Protein AF-A0A528A9T8-F1 (afdb_monomer)

Solvent-accessible surface area (backbone atoms only — not comparable to full-atom values): 4106 Å² total; per-residue (Å²): 138,61,80,76,78,66,75,77,68,58,92,60,73,85,54,82,76,65,87,82,69,71,79,77,94,69,89,80,94,58,79,42,81,38,81,38,77,49,73,71,35,47,53,52,49,48,56,40,43,74,73,70,42,48,68,44,78,45,65,134

Mean predicted aligned error: 7.03 Å

Sequence (60 aa):
MNVSDERTVSLWAATEVAPDAVPLGQSEQVDVVVVGSGIAGLSVAYELVVAGQKVAVLDR

Radius of gyration: 17.32 Å; Cα contacts (8 Å, |Δi|>4): 46; chains: 1; bounding box: 24×25×51 Å

Structure (mmCIF, N/CA/C/O backbone):
data_AF-A0A528A9T8-F1
#
_entry.id   AF-A0A528A9T8-F1
#
loop_
_atom_site.group_PDB
_atom_site.id
_atom_site.type_symbol
_atom_site.label_atom_id
_atom_site.label_alt_id
_atom_site.label_comp_id
_atom_site.label_asym_id
_atom_site.label_entity_id
_atom_site.label_seq_id
_atom_site.pdbx_PDB_ins_code
_atom_site.Cartn_x
_atom_site.Cartn_y
_atom_site.Cartn_z
_atom_site.occupancy
_atom_site.B_iso_or_equiv
_atom_site.auth_seq_id
_atom_site.auth_comp_id
_atom_site.auth_asym_id
_atom_site.auth_atom_id
_atom_site.pdbx_PDB_model_num
ATOM 1 N N . MET A 1 1 ? 6.347 -0.314 -42.011 1.00 52.47 1 MET A N 1
ATOM 2 C CA . MET A 1 1 ? 6.585 -0.109 -40.571 1.00 52.47 1 MET A CA 1
ATOM 3 C C . MET A 1 1 ? 6.175 1.321 -40.286 1.00 52.47 1 MET A C 1
ATOM 5 O O . MET A 1 1 ? 6.822 2.224 -40.803 1.00 52.47 1 MET A O 1
ATOM 9 N N . ASN A 1 2 ? 5.009 1.532 -39.675 1.00 52.81 2 ASN A N 1
ATOM 10 C CA . ASN A 1 2 ? 4.484 2.878 -39.457 1.00 52.81 2 ASN A CA 1
ATOM 11 C C . ASN A 1 2 ? 4.919 3.373 -38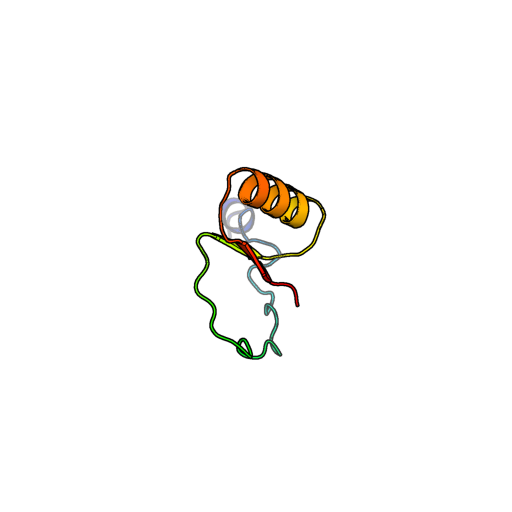.079 1.00 52.81 2 ASN A C 1
ATOM 13 O O . ASN A 1 2 ? 4.753 2.680 -37.084 1.00 52.81 2 ASN A O 1
ATOM 17 N N . VAL A 1 3 ? 5.404 4.614 -38.023 1.00 56.38 3 VAL A N 1
ATOM 18 C CA . VAL A 1 3 ? 5.860 5.319 -36.805 1.00 56.38 3 VAL A CA 1
ATOM 19 C C . VAL A 1 3 ? 4.749 5.437 -35.737 1.00 56.38 3 VAL A C 1
ATOM 21 O O . VAL A 1 3 ? 5.002 5.774 -34.583 1.00 56.38 3 VAL A O 1
ATOM 24 N N . SER A 1 4 ? 3.496 5.173 -36.111 1.00 60.28 4 SER A N 1
ATOM 25 C CA . SER A 1 4 ? 2.330 5.113 -35.224 1.00 60.28 4 SER A CA 1
ATOM 26 C C . SER A 1 4 ? 2.294 3.851 -34.354 1.00 60.28 4 SER A C 1
ATOM 28 O O . SER A 1 4 ? 1.798 3.924 -33.234 1.00 60.28 4 SER A O 1
ATOM 30 N N . ASP A 1 5 ? 2.839 2.730 -34.838 1.00 56.75 5 ASP A N 1
ATOM 31 C CA . ASP A 1 5 ? 2.771 1.426 -34.157 1.00 56.75 5 ASP A CA 1
ATOM 32 C C . ASP A 1 5 ? 3.799 1.309 -33.011 1.00 56.75 5 ASP A C 1
ATOM 34 O O . ASP A 1 5 ? 3.672 0.460 -32.135 1.00 56.75 5 ASP A O 1
ATOM 38 N N . GLU A 1 6 ? 4.804 2.192 -32.975 1.00 58.03 6 GLU A N 1
ATOM 39 C CA . GLU A 1 6 ? 5.936 2.139 -32.032 1.00 58.03 6 GLU A CA 1
ATOM 40 C C . GLU A 1 6 ? 5.818 3.136 -30.859 1.00 58.03 6 GLU A C 1
ATOM 42 O O . GLU A 1 6 ? 6.600 3.080 -29.913 1.00 58.03 6 GLU A O 1
ATOM 47 N N . ARG A 1 7 ? 4.839 4.055 -30.870 1.00 60.88 7 ARG A N 1
ATOM 48 C CA . ARG A 1 7 ? 4.753 5.159 -29.885 1.00 60.88 7 ARG A CA 1
ATOM 49 C C . ARG A 1 7 ? 4.067 4.821 -28.560 1.00 60.88 7 ARG A C 1
ATOM 51 O O . ARG A 1 7 ? 4.092 5.646 -27.651 1.00 60.88 7 ARG A O 1
ATOM 58 N N . THR A 1 8 ? 3.459 3.645 -28.428 1.00 75.12 8 THR A N 1
ATOM 59 C CA . THR A 1 8 ? 2.699 3.261 -27.219 1.00 75.12 8 THR A CA 1
ATOM 60 C C . THR A 1 8 ? 3.255 2.005 -26.550 1.00 75.12 8 THR A C 1
ATOM 62 O O . THR A 1 8 ? 2.616 1.423 -25.678 1.00 75.12 8 THR A O 1
ATOM 65 N N . VAL A 1 9 ? 4.461 1.570 -26.920 1.00 75.50 9 VAL A N 1
ATOM 66 C CA . VAL A 1 9 ? 5.097 0.447 -26.229 1.00 75.50 9 VAL A CA 1
ATOM 67 C C . VAL A 1 9 ? 5.703 0.964 -24.927 1.00 75.50 9 VAL A C 1
ATOM 69 O O . VAL A 1 9 ? 6.593 1.813 -24.933 1.00 75.50 9 VAL A O 1
ATOM 72 N N . SER A 1 10 ? 5.185 0.474 -23.797 1.00 80.81 10 SER A N 1
ATOM 73 C CA . SER A 1 10 ? 5.736 0.789 -22.478 1.00 80.81 10 SER A CA 1
ATOM 74 C C . SER A 1 10 ? 7.202 0.371 -22.420 1.00 80.81 10 SER A C 1
ATOM 76 O O . SER A 1 10 ? 7.539 -0.754 -22.786 1.00 80.81 10 SER A O 1
ATOM 78 N N . LEU A 1 11 ? 8.060 1.239 -21.882 1.00 82.75 11 LEU A N 1
ATOM 79 C CA . LEU A 1 11 ? 9.459 0.899 -21.597 1.00 82.75 11 LEU A CA 1
ATOM 80 C C . LEU A 1 11 ? 9.581 -0.323 -20.672 1.00 82.75 11 LEU A C 1
ATOM 82 O O . LEU A 1 11 ? 10.583 -1.026 -20.711 1.00 82.75 11 LEU A O 1
ATOM 86 N N . TRP A 1 12 ? 8.535 -0.594 -19.890 1.00 83.19 12 TRP A N 1
ATOM 87 C CA . TRP A 1 12 ? 8.453 -1.714 -18.958 1.00 83.19 12 TRP A CA 1
ATOM 88 C C . TRP A 1 12 ? 7.853 -2.981 -19.573 1.00 83.19 12 TRP A C 1
ATOM 90 O O . TRP A 1 12 ? 7.809 -4.010 -18.911 1.00 83.19 12 TRP A O 1
ATOM 100 N N . ALA A 1 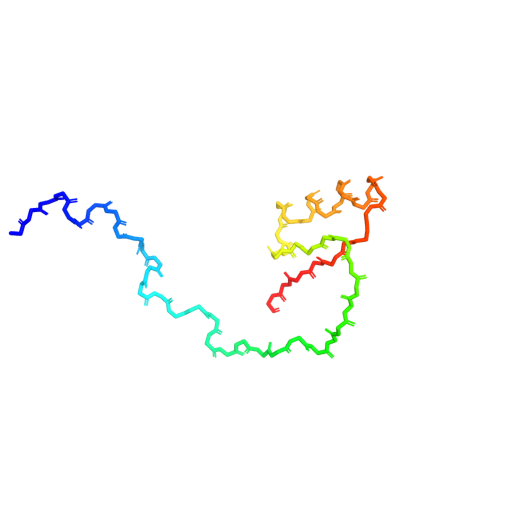13 ? 7.369 -2.935 -20.821 1.00 84.94 13 ALA A N 1
ATOM 101 C CA . ALA A 1 13 ? 6.648 -4.054 -21.436 1.00 84.94 13 ALA A CA 1
ATOM 102 C C . ALA A 1 13 ? 7.506 -5.322 -21.569 1.00 84.94 13 ALA A C 1
ATOM 104 O O . ALA A 1 13 ? 6.980 -6.426 -21.487 1.00 84.94 13 ALA A O 1
ATOM 105 N N . ALA A 1 14 ? 8.816 -5.16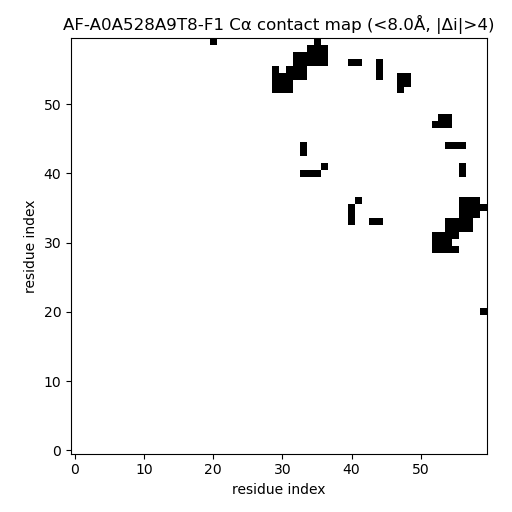1 -21.771 1.00 86.19 14 ALA A N 1
ATOM 106 C CA . ALA A 1 14 ? 9.772 -6.264 -21.855 1.00 86.19 14 ALA A CA 1
ATOM 107 C C . ALA A 1 14 ? 10.523 -6.509 -20.533 1.00 86.19 14 ALA A C 1
ATOM 109 O O . ALA A 1 14 ? 11.457 -7.307 -20.499 1.00 86.19 14 ALA A O 1
ATOM 110 N N . THR A 1 15 ? 10.173 -5.799 -19.458 1.00 88.94 15 THR A N 1
ATOM 111 C CA . THR A 1 15 ? 10.869 -5.913 -18.176 1.00 88.94 15 THR A CA 1
ATOM 112 C C . THR A 1 15 ? 10.288 -7.061 -17.367 1.00 88.94 15 THR A C 1
ATOM 114 O O . THR A 1 15 ? 9.102 -7.071 -17.047 1.00 88.94 15 THR A O 1
ATOM 117 N N . GLU A 1 16 ? 11.144 -8.006 -16.990 1.00 88.25 16 GLU A N 1
ATOM 118 C CA . GLU A 1 16 ? 10.803 -9.030 -16.009 1.00 88.25 16 GLU A CA 1
ATOM 119 C C . GLU A 1 16 ? 10.663 -8.370 -14.629 1.00 88.25 16 GLU A C 1
ATOM 121 O O . GLU A 1 16 ? 11.607 -7.775 -14.104 1.00 88.25 16 GLU A O 1
ATOM 126 N N . VAL A 1 17 ? 9.454 -8.403 -14.065 1.00 83.94 17 VAL A N 1
ATOM 127 C CA . VAL A 1 17 ? 9.148 -7.742 -12.790 1.00 83.94 17 VAL A CA 1
ATOM 128 C C . VAL A 1 17 ? 9.326 -8.738 -11.654 1.00 83.94 17 VAL A C 1
ATOM 130 O O . VAL A 1 17 ? 8.608 -9.730 -11.594 1.00 83.94 17 VAL A O 1
ATOM 133 N N . ALA A 1 18 ? 10.251 -8.426 -10.741 1.00 84.19 18 ALA A N 1
ATOM 134 C CA . ALA A 1 18 ? 10.519 -9.185 -9.519 1.00 84.19 18 ALA A CA 1
ATOM 135 C C . ALA A 1 18 ? 10.649 -10.710 -9.757 1.00 84.19 18 ALA A C 1
ATOM 137 O O . ALA A 1 18 ? 9.869 -11.484 -9.201 1.00 84.19 18 ALA A O 1
ATOM 138 N N . PRO A 1 19 ? 11.633 -11.152 -10.568 1.00 88.38 19 PRO A N 1
ATOM 139 C CA . PRO A 1 19 ? 11.787 -12.565 -10.937 1.00 88.38 19 PRO A CA 1
ATOM 140 C C . PRO A 1 19 ? 12.013 -13.488 -9.729 1.00 88.38 19 PRO A C 1
ATOM 142 O O . PRO A 1 19 ? 11.647 -14.658 -9.774 1.00 88.38 19 PRO A O 1
ATOM 145 N N . ASP A 1 20 ? 12.548 -12.944 -8.63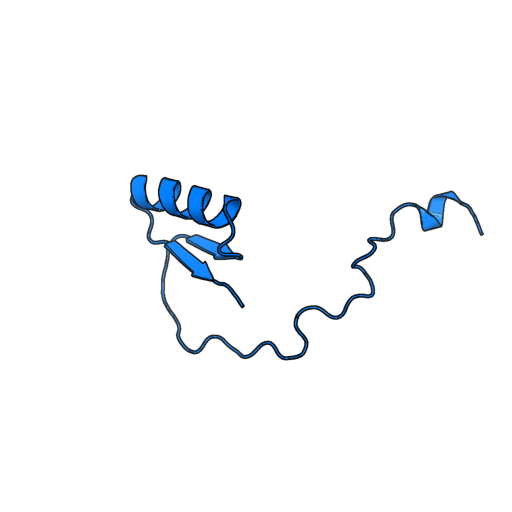2 1.00 90.25 20 ASP A N 1
ATOM 146 C CA . ASP A 1 20 ? 12.824 -13.667 -7.387 1.00 90.25 20 ASP A CA 1
ATOM 147 C C . ASP A 1 20 ? 11.761 -13.432 -6.298 1.00 90.25 20 ASP A C 1
ATOM 149 O O . ASP A 1 20 ? 11.998 -13.715 -5.121 1.00 90.25 20 ASP A O 1
ATOM 153 N N . ALA A 1 21 ? 10.598 -12.870 -6.648 1.00 87.94 21 ALA A N 1
ATOM 154 C CA . ALA A 1 21 ? 9.536 -12.624 -5.679 1.00 87.94 21 ALA A CA 1
ATOM 155 C C . ALA A 1 21 ? 9.070 -13.938 -5.039 1.00 87.94 21 ALA A C 1
ATOM 157 O O . ALA A 1 21 ? 8.621 -14.867 -5.715 1.00 87.94 21 ALA A O 1
ATOM 158 N N . VAL A 1 22 ? 9.137 -13.996 -3.710 1.00 89.94 22 VAL A N 1
ATOM 159 C CA . VAL A 1 22 ? 8.628 -15.128 -2.935 1.00 89.94 22 VAL A CA 1
ATOM 160 C C . VAL A 1 22 ? 7.153 -14.922 -2.580 1.00 89.94 22 VAL A C 1
ATOM 162 O O . VAL A 1 22 ? 6.700 -13.781 -2.451 1.00 89.94 22 VAL A O 1
ATOM 165 N N . PRO A 1 23 ? 6.378 -16.006 -2.388 1.00 90.06 23 PRO A N 1
ATOM 166 C CA . PRO A 1 23 ? 5.027 -15.897 -1.855 1.00 90.06 23 PRO A CA 1
ATOM 167 C C . PRO A 1 23 ? 5.010 -15.178 -0.503 1.00 90.06 23 PRO A C 1
ATOM 169 O O . PRO A 1 23 ? 5.954 -15.280 0.282 1.00 90.06 23 PRO A O 1
ATOM 172 N N . LEU A 1 24 ? 3.900 -14.503 -0.200 1.00 90.19 24 LEU A N 1
ATOM 173 C CA . LEU A 1 24 ? 3.700 -13.896 1.113 1.00 90.19 24 LEU A CA 1
ATOM 174 C C . LEU A 1 24 ? 3.778 -14.968 2.209 1.00 90.19 24 LEU A C 1
ATOM 176 O O . LEU A 1 24 ? 3.119 -16.004 2.129 1.00 90.19 24 LEU A O 1
ATOM 180 N N . GLY A 1 25 ? 4.564 -14.694 3.253 1.00 90.56 25 GLY A N 1
ATOM 181 C CA . GLY A 1 25 ? 4.752 -15.615 4.380 1.00 90.56 25 GLY A CA 1
ATOM 182 C C . GLY A 1 25 ? 3.543 -15.724 5.312 1.00 90.56 25 GLY A C 1
ATOM 183 O O . GLY A 1 25 ? 3.520 -16.577 6.196 1.00 90.56 25 GLY A O 1
ATOM 184 N N . GLN A 1 26 ? 2.539 -14.869 5.125 1.00 89.56 26 GLN A N 1
ATOM 185 C CA . GLN A 1 26 ? 1.341 -14.824 5.947 1.00 89.56 26 GLN A CA 1
ATOM 186 C C . GLN A 1 26 ? 0.114 -14.446 5.122 1.00 89.56 26 GLN A C 1
ATOM 188 O O . GLN A 1 26 ? 0.210 -13.759 4.105 1.00 89.56 26 GLN A O 1
ATOM 193 N N . SER A 1 27 ? -1.045 -14.889 5.600 1.00 91.38 27 SER A N 1
ATOM 194 C CA . SER A 1 27 ? -2.350 -14.534 5.055 1.00 91.38 27 SER A CA 1
ATOM 195 C C . SER A 1 27 ? -3.107 -13.735 6.105 1.00 91.38 27 SER A C 1
ATOM 197 O O . SER A 1 27 ? -3.486 -14.283 7.139 1.00 91.38 27 SER A O 1
ATOM 199 N N . GLU A 1 28 ? -3.363 -12.463 5.824 1.00 93.00 28 GLU A N 1
ATOM 200 C CA . GLU A 1 28 ? -4.159 -11.588 6.684 1.00 93.00 28 GLU A CA 1
ATOM 201 C C . GLU A 1 28 ? -5.399 -11.081 5.946 1.00 93.00 28 GLU A C 1
ATOM 203 O O . GLU A 1 28 ? -5.36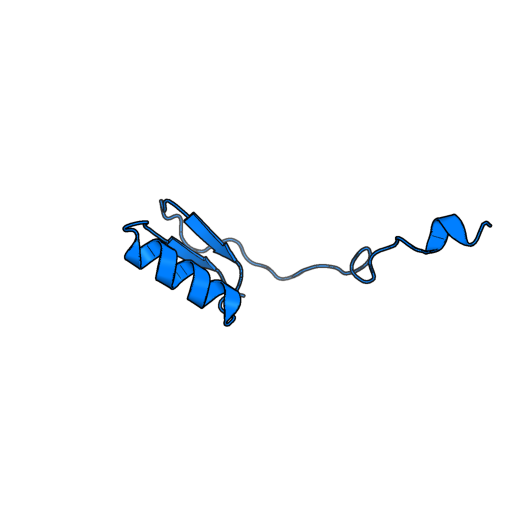9 -10.840 4.740 1.00 93.00 28 GLU A O 1
ATOM 208 N N . GLN A 1 29 ? -6.501 -10.921 6.681 1.00 96.38 29 GLN A N 1
ATOM 209 C CA . GLN A 1 29 ? -7.705 -10.263 6.180 1.00 96.38 29 GLN A CA 1
ATOM 210 C C . GLN A 1 29 ? -7.677 -8.790 6.569 1.00 96.38 29 GLN A C 1
ATOM 212 O O . GLN A 1 29 ? -7.745 -8.439 7.748 1.00 96.38 29 GLN A O 1
ATOM 217 N N . VAL A 1 30 ? -7.605 -7.947 5.548 1.00 97.50 30 VAL A N 1
ATOM 218 C CA . VAL A 1 30 ? -7.626 -6.490 5.645 1.00 97.50 30 VAL A CA 1
ATOM 219 C C . VAL A 1 30 ? -8.661 -5.938 4.676 1.00 97.50 30 VAL A C 1
ATOM 221 O O . VAL A 1 30 ? -9.037 -6.611 3.716 1.00 97.50 30 VAL A O 1
ATOM 224 N N . ASP A 1 31 ? -9.109 -4.714 4.924 1.00 98.19 31 ASP A N 1
ATOM 225 C CA . ASP A 1 31 ? -10.073 -4.040 4.059 1.00 98.19 31 ASP A CA 1
ATOM 226 C C . ASP A 1 31 ? -9.380 -3.516 2.790 1.00 98.19 31 ASP A C 1
ATOM 228 O O . ASP A 1 31 ? -9.951 -3.556 1.700 1.00 98.19 31 ASP A O 1
ATOM 232 N N . VAL A 1 32 ? -8.123 -3.061 2.919 1.00 98.19 32 VAL A N 1
ATOM 233 C CA . VAL A 1 32 ? -7.318 -2.528 1.808 1.00 98.19 32 VAL A CA 1
ATOM 234 C C . VAL A 1 32 ? -5.868 -3.015 1.875 1.00 98.19 32 VAL A C 1
ATOM 236 O O . VAL A 1 32 ? -5.249 -3.043 2.938 1.00 98.19 32 VAL A O 1
ATOM 239 N N . VAL A 1 33 ? -5.296 -3.342 0.714 1.00 97.69 33 VAL A N 1
ATOM 240 C CA . VAL A 1 33 ? -3.857 -3.590 0.541 1.00 97.69 33 VAL A CA 1
ATOM 241 C C . VAL A 1 33 ? -3.242 -2.455 -0.275 1.00 97.69 33 VAL A C 1
ATOM 243 O O . VAL A 1 33 ? -3.721 -2.143 -1.364 1.00 97.69 33 VAL A O 1
ATOM 246 N N . VAL A 1 34 ? -2.162 -1.859 0.229 1.00 97.94 34 VAL A N 1
ATOM 247 C CA . VAL A 1 34 ? -1.358 -0.850 -0.473 1.00 97.94 34 VAL A CA 1
ATOM 248 C C . VAL A 1 34 ? -0.031 -1.474 -0.897 1.00 97.94 34 VAL A C 1
ATOM 250 O O . VAL A 1 34 ? 0.695 -2.008 -0.063 1.00 97.94 34 VAL A O 1
ATOM 253 N N . VAL A 1 35 ? 0.305 -1.402 -2.186 1.00 96.00 35 VAL A N 1
ATOM 254 C CA . VAL A 1 35 ? 1.574 -1.925 -2.720 1.00 96.00 35 VAL A CA 1
ATOM 255 C C . VAL A 1 35 ? 2.575 -0.779 -2.890 1.00 96.00 35 VAL A C 1
ATOM 257 O O . VAL A 1 35 ? 2.342 0.147 -3.666 1.00 96.00 35 VAL A O 1
ATOM 260 N N . GLY A 1 36 ? 3.694 -0.866 -2.171 1.00 95.69 36 GLY A N 1
ATOM 261 C CA . GLY A 1 36 ? 4.778 0.111 -2.101 1.00 95.69 36 GLY A CA 1
ATOM 262 C C . GLY A 1 36 ? 4.715 0.980 -0.840 1.00 95.69 36 GLY A C 1
ATOM 263 O O . GLY A 1 36 ? 3.736 1.686 -0.615 1.00 95.69 36 GLY A O 1
ATOM 264 N N . SER A 1 37 ? 5.796 1.000 -0.050 1.00 96.94 37 SER A N 1
ATOM 265 C CA . SER A 1 37 ? 5.921 1.814 1.177 1.00 96.94 37 SER A CA 1
ATOM 266 C C . SER A 1 37 ? 6.574 3.186 0.946 1.00 96.94 37 SER A C 1
ATOM 268 O O . SER A 1 37 ? 7.058 3.842 1.868 1.00 96.94 37 SER A O 1
ATOM 270 N N . GLY A 1 38 ? 6.578 3.657 -0.304 1.00 97.62 38 GLY A N 1
ATOM 271 C CA . GLY A 1 38 ? 6.978 5.025 -0.631 1.00 97.62 38 GLY A CA 1
ATOM 272 C C . GLY A 1 38 ? 6.001 6.067 -0.076 1.00 97.62 38 GLY A C 1
ATOM 273 O O . GLY A 1 38 ? 4.934 5.734 0.440 1.00 97.62 38 GLY A O 1
ATOM 274 N N . ILE A 1 39 ? 6.332 7.352 -0.243 1.00 98.19 39 ILE A N 1
ATOM 275 C CA . ILE A 1 39 ? 5.540 8.462 0.316 1.00 98.19 39 ILE A CA 1
ATOM 276 C C . ILE A 1 39 ? 4.059 8.391 -0.073 1.00 98.19 39 ILE A C 1
ATOM 278 O O . ILE A 1 39 ? 3.198 8.522 0.785 1.00 98.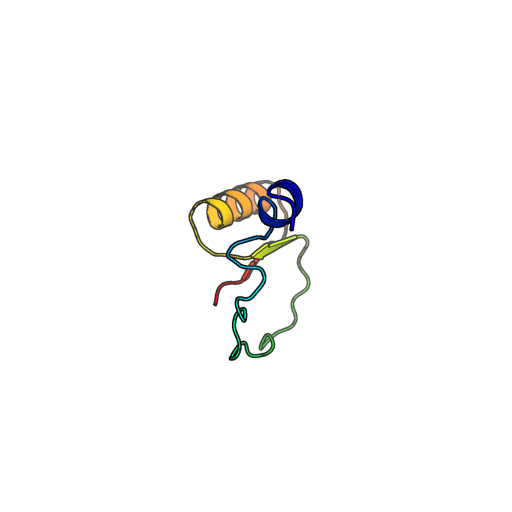19 39 ILE A O 1
ATOM 282 N N . ALA A 1 40 ? 3.757 8.094 -1.338 1.00 98.31 40 ALA A N 1
ATOM 283 C CA . ALA A 1 40 ? 2.378 7.974 -1.798 1.00 98.31 40 ALA A CA 1
ATOM 284 C C . ALA A 1 40 ? 1.642 6.813 -1.112 1.00 98.31 40 ALA A C 1
ATOM 286 O O . ALA A 1 40 ? 0.513 6.985 -0.661 1.00 98.31 40 ALA A O 1
ATOM 287 N N . GLY A 1 41 ? 2.290 5.651 -0.992 1.00 98.50 41 GLY A N 1
ATOM 288 C CA . GLY A 1 41 ? 1.693 4.475 -0.364 1.00 98.50 41 GLY A CA 1
ATOM 289 C C . GLY A 1 41 ? 1.433 4.686 1.124 1.00 98.50 41 GLY A C 1
ATOM 290 O O . GLY A 1 41 ? 0.331 4.423 1.597 1.00 98.50 41 GLY A O 1
ATOM 291 N N . LEU A 1 42 ? 2.401 5.2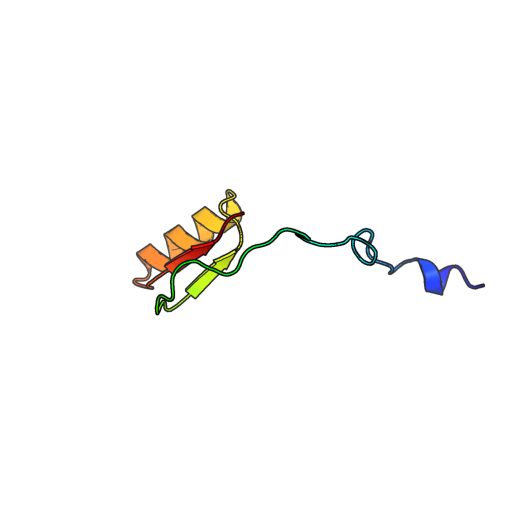44 1.854 1.00 98.56 42 LEU A N 1
ATOM 292 C CA . LEU A 1 42 ? 2.234 5.527 3.280 1.00 98.56 42 LEU A CA 1
ATOM 293 C C . LEU A 1 42 ? 1.218 6.638 3.546 1.00 98.56 42 LEU A C 1
ATOM 295 O O . LEU A 1 42 ? 0.451 6.524 4.496 1.00 98.56 42 LEU A O 1
ATOM 299 N N . SER A 1 43 ? 1.157 7.676 2.707 1.00 98.75 43 SER A N 1
ATOM 300 C CA . SER A 1 43 ? 0.108 8.694 2.812 1.00 98.75 43 SER A CA 1
ATOM 301 C C . SER A 1 43 ? -1.282 8.093 2.605 1.00 98.75 43 SER A C 1
ATOM 303 O O . SER A 1 43 ? -2.181 8.360 3.394 1.00 98.75 43 SER A O 1
ATOM 305 N N . VAL A 1 44 ? -1.458 7.231 1.598 1.00 98.62 44 VAL A N 1
ATOM 306 C CA . VAL A 1 44 ? -2.734 6.535 1.368 1.00 98.62 44 VAL A CA 1
ATOM 307 C C . VAL A 1 44 ? -3.081 5.616 2.539 1.00 98.62 44 VAL A C 1
ATOM 309 O O . VAL A 1 44 ? -4.204 5.657 3.035 1.00 98.62 44 VAL A O 1
ATOM 312 N N . ALA A 1 45 ? -2.124 4.814 3.013 1.00 98.69 45 ALA A N 1
ATOM 313 C CA . ALA A 1 45 ? -2.338 3.914 4.140 1.00 98.69 45 ALA A CA 1
ATOM 314 C C . ALA A 1 45 ? -2.722 4.681 5.412 1.00 98.69 45 ALA A C 1
ATOM 316 O O . ALA A 1 45 ? -3.650 4.279 6.108 1.00 98.69 45 ALA A O 1
ATOM 317 N N . TYR A 1 46 ? -2.054 5.805 5.683 1.00 98.69 46 TYR A N 1
ATOM 318 C CA . TYR A 1 46 ? -2.355 6.671 6.818 1.00 98.69 46 TYR A CA 1
ATOM 319 C C . TYR A 1 46 ? -3.796 7.186 6.773 1.00 98.69 46 TYR A C 1
ATOM 321 O O . TYR A 1 46 ? -4.539 6.980 7.730 1.00 98.69 46 TYR A O 1
ATOM 329 N N . GLU A 1 47 ? -4.220 7.789 5.660 1.00 98.75 47 GLU A N 1
ATOM 330 C CA . GLU A 1 47 ? -5.581 8.330 5.534 1.00 98.75 47 GLU A CA 1
ATOM 331 C C . GLU A 1 47 ? -6.652 7.231 5.651 1.00 98.75 47 GLU A C 1
ATOM 333 O O . GLU A 1 47 ? -7.686 7.424 6.291 1.00 98.75 47 GLU A O 1
ATOM 338 N N . LEU A 1 48 ? -6.393 6.041 5.100 1.00 98.69 48 LEU A N 1
ATOM 339 C CA . LEU A 1 48 ? -7.299 4.894 5.212 1.00 98.69 48 LEU A CA 1
ATOM 340 C C . LEU A 1 48 ? -7.408 4.369 6.649 1.00 98.69 48 LEU A C 1
ATOM 342 O O . LEU A 1 48 ? -8.509 4.068 7.112 1.00 98.69 48 LEU A O 1
ATOM 346 N N . VAL A 1 49 ? -6.290 4.296 7.372 1.00 98.56 49 VAL A N 1
ATOM 347 C CA . VAL A 1 49 ? -6.284 3.914 8.791 1.00 98.56 49 VAL A CA 1
ATOM 348 C C . VAL A 1 49 ? -7.022 4.955 9.634 1.00 98.56 49 VAL A C 1
ATOM 350 O O . VAL A 1 49 ? -7.822 4.584 10.491 1.00 98.56 49 VAL A O 1
ATOM 353 N N . VAL A 1 50 ? -6.821 6.250 9.369 1.00 98.69 50 VAL A N 1
ATOM 354 C CA . VAL A 1 50 ? -7.571 7.340 10.023 1.00 98.69 50 VAL A CA 1
ATOM 355 C C . VAL A 1 50 ? -9.077 7.218 9.757 1.00 98.69 50 VAL A C 1
ATOM 357 O O . VAL A 1 50 ? -9.880 7.459 10.657 1.00 98.69 50 VAL A O 1
ATOM 360 N N . ALA A 1 51 ? -9.472 6.766 8.566 1.00 98.62 51 ALA A N 1
ATOM 361 C CA . ALA A 1 51 ? -10.858 6.453 8.215 1.00 98.62 51 ALA A CA 1
ATOM 362 C C . ALA A 1 51 ? -11.374 5.111 8.788 1.00 98.62 51 ALA A C 1
ATOM 364 O O . ALA A 1 51 ? -12.485 4.683 8.464 1.00 98.62 51 ALA A O 1
ATOM 365 N N . GLY A 1 52 ? -10.590 4.437 9.634 1.00 98.56 52 GLY A N 1
ATOM 366 C CA . GLY A 1 52 ? -10.975 3.211 10.333 1.00 98.56 52 GLY A CA 1
ATOM 367 C C . GLY A 1 52 ? -10.837 1.926 9.517 1.00 98.56 52 GLY A C 1
ATOM 368 O O . GLY A 1 52 ? -11.361 0.897 9.937 1.00 98.56 52 GLY A O 1
ATOM 369 N N . GLN A 1 53 ? -10.157 1.963 8.369 1.00 98.69 53 GLN A N 1
ATOM 370 C CA . GLN A 1 53 ? -9.900 0.767 7.565 1.00 98.69 53 GLN A CA 1
ATOM 371 C C . GLN A 1 53 ? -8.724 -0.032 8.136 1.00 98.69 53 GLN A C 1
ATOM 373 O O . GLN A 1 53 ? -7.714 0.535 8.564 1.00 98.69 53 GLN A O 1
ATOM 378 N N . LYS A 1 54 ? -8.810 -1.362 8.084 1.00 98.44 54 LYS A N 1
ATOM 379 C CA . LYS A 1 54 ? -7.654 -2.244 8.268 1.00 98.44 54 LYS A CA 1
ATOM 380 C C . LYS A 1 54 ? -6.845 -2.245 6.982 1.00 98.44 54 LYS A C 1
ATOM 382 O O . LYS A 1 54 ? -7.351 -2.646 5.934 1.00 98.44 54 LYS A O 1
ATOM 387 N N . VAL A 1 55 ? -5.591 -1.813 7.066 1.00 98.38 55 VAL A N 1
ATOM 388 C CA . VAL A 1 55 ? -4.712 -1.674 5.903 1.00 98.38 55 VAL A CA 1
ATOM 389 C C . VAL A 1 55 ? -3.467 -2.528 6.084 1.00 98.38 55 VAL A C 1
ATOM 391 O O . VAL A 1 55 ? -2.805 -2.434 7.115 1.00 98.38 55 VAL A O 1
ATOM 394 N N . ALA A 1 56 ? -3.120 -3.312 5.063 1.00 97.38 56 ALA A N 1
ATOM 395 C CA . ALA A 1 56 ? -1.791 -3.904 4.933 1.00 97.38 56 ALA A CA 1
ATOM 396 C C . ALA A 1 56 ? -0.982 -3.130 3.889 1.00 97.38 56 ALA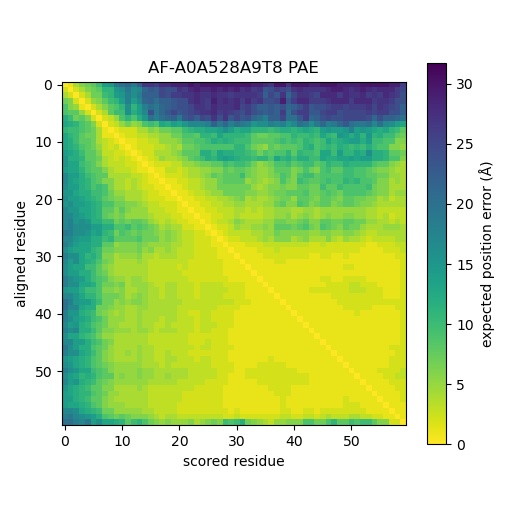 A C 1
ATOM 398 O O . ALA A 1 56 ? -1.490 -2.827 2.809 1.00 97.38 56 ALA A O 1
ATOM 399 N N . VAL A 1 57 ? 0.284 -2.840 4.187 1.00 97.00 57 VAL A N 1
ATOM 400 C CA . VAL A 1 57 ? 1.233 -2.289 3.211 1.00 97.00 57 VAL A CA 1
ATOM 401 C C . VAL A 1 57 ? 2.221 -3.385 2.841 1.00 97.00 57 VAL A C 1
ATOM 403 O O . VAL A 1 57 ? 2.857 -3.961 3.720 1.00 97.00 57 VAL A O 1
ATOM 406 N N . LEU A 1 58 ? 2.338 -3.674 1.549 1.00 94.69 58 LEU A N 1
ATOM 407 C CA . LEU A 1 58 ? 3.300 -4.626 1.005 1.00 94.69 58 LEU A CA 1
ATOM 408 C C . LEU A 1 58 ? 4.444 -3.857 0.351 1.00 94.69 58 LEU A C 1
ATOM 410 O O . LEU A 1 58 ? 4.208 -3.00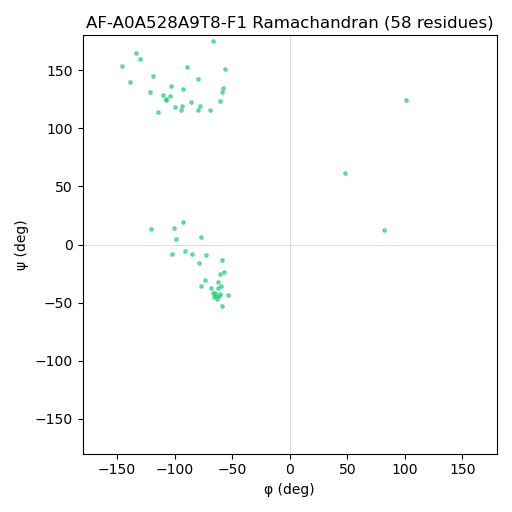7 -0.504 1.00 94.69 58 LEU A O 1
ATOM 414 N N . ASP A 1 59 ? 5.676 -4.174 0.721 1.00 91.12 59 ASP A N 1
ATOM 415 C CA . ASP A 1 59 ? 6.876 -3.753 -0.003 1.00 91.12 59 ASP A CA 1
ATOM 416 C C . ASP A 1 59 ? 7.803 -4.963 -0.175 1.00 91.12 59 ASP A C 1
ATOM 418 O O . ASP A 1 59 ? 7.571 -6.003 0.442 1.00 91.12 59 ASP A O 1
ATOM 422 N N . ARG A 1 60 ? 8.778 -4.816 -1.071 1.00 83.62 60 ARG A N 1
ATOM 423 C CA . ARG A 1 60 ? 9.692 -5.851 -1.567 1.00 83.62 60 ARG A CA 1
ATOM 424 C C . ARG A 1 60 ? 10.393 -6.665 -0.476 1.00 83.62 60 ARG A C 1
ATOM 426 O O . ARG A 1 60 ? 10.838 -6.063 0.528 1.00 83.62 60 ARG A O 1
#

Foldseek 3Di:
DDPVVPPPDDPCNPPDPPPPDDPDPDDDDWPEEFEDPPPVSVVVQVVCVVVVTGYHYDYD

pLDDT: mean 88.74, std 13.15, range [52.47, 98.75]

Secondary structure (DSSP, 8-state):
--TTSSTT--TTTT----TTPPPPS-----SEEEE--SHHHHHHHHHHHHTT--EEEE--

Nearest PDB structures (foldseek):
  6aqj-assembly1_A  TM=9.227E-01  e=1.152E+00  Staphylococcus aureus RF122
  1m32-assembly3_E  TM=7.843E-01  e=7.585E-01  Salmonella enterica subsp. enterica serovar Typhimurium
  1vjo-assembly1_A-2  TM=8.544E-01  e=1.750E+00  Nostoc sp. PCC 7120 = FACHB-418
  3ffr-assembly1_A-2  TM=8.007E-01  e=7.055E+00  Cytophaga hutchinsonii ATCC 33406
  4z9n-assembly3_F  TM=5.727E-01  e=8.695E+00  Brucella ovis ATCC 25840